Protein AF-A0ABC8S577-F1 (afdb_monomer_lite)

Organism: NCBI:txid185542

InterPro domains:
  IPR014710 RmlC-like jelly roll fold [G3DSA:2.60.120.10] (18-66)

pLDDT: mean 82.01, std 15.59, range [38.25, 96.25]

Secondary structure (DSSP, 8-state):
------S---TTS---TTTSPPSEEETTTEEEEEE-TTT-TTHHHHT--EEEEEE-TT---------

Structure (mmCIF, N/CA/C/O backbone):
data_AF-A0ABC8S577-F1
#
_entry.id   AF-A0ABC8S577-F1
#
loop_
_atom_site.group_PDB
_atom_site.id
_atom_site.type_symbol
_atom_site.label_atom_id
_atom_site.label_alt_id
_atom_site.label_comp_id
_atom_site.label_asym_id
_atom_site.label_entity_id
_atom_site.label_seq_id
_atom_site.pdbx_PDB_ins_code
_atom_site.Cartn_x
_atom_site.Cartn_y
_atom_site.Cartn_z
_atom_site.occupancy
_atom_site.B_iso_or_equiv
_atom_site.auth_seq_id
_atom_site.auth_comp_id
_atom_site.auth_asym_id
_atom_site.auth_atom_id
_atom_site.pdbx_PDB_model_num
ATOM 1 N N . MET A 1 1 ? -21.691 26.605 -13.388 1.00 38.25 1 MET A N 1
ATOM 2 C CA . MET A 1 1 ? -20.496 26.305 -12.574 1.00 38.25 1 MET A CA 1
ATOM 3 C C . MET A 1 1 ? -20.975 25.460 -11.407 1.00 38.25 1 MET A C 1
ATOM 5 O O . MET A 1 1 ? -21.799 25.965 -10.655 1.00 38.25 1 MET A O 1
ATOM 9 N N . LEU A 1 2 ? -20.594 24.178 -11.318 1.00 42.81 2 LEU A N 1
ATOM 10 C CA . LEU A 1 2 ? -20.939 23.370 -10.143 1.00 42.81 2 LEU A CA 1
ATOM 11 C C . LEU A 1 2 ? -20.246 24.002 -8.936 1.00 42.81 2 LEU A C 1
ATOM 13 O O . LEU A 1 2 ? -19.020 24.081 -8.897 1.00 42.81 2 LEU A O 1
ATOM 17 N N . GLN A 1 3 ? -21.037 24.515 -8.002 1.00 53.78 3 GLN A N 1
ATOM 18 C CA . GLN A 1 3 ? -20.526 24.953 -6.714 1.00 53.78 3 GLN A CA 1
ATOM 19 C C . GLN A 1 3 ? -20.030 23.691 -5.998 1.00 53.78 3 GLN A C 1
ATOM 21 O O . GLN A 1 3 ? -20.809 22.742 -5.877 1.00 53.78 3 GLN A O 1
ATOM 26 N N . PRO A 1 4 ? -18.753 23.612 -5.585 1.00 53.91 4 PRO A N 1
ATOM 27 C CA . PRO A 1 4 ? -18.323 22.500 -4.758 1.00 53.91 4 PRO A CA 1
ATOM 28 C C . PRO A 1 4 ? -19.168 22.552 -3.488 1.00 53.91 4 PRO A C 1
ATOM 30 O O . PRO A 1 4 ? -19.330 23.633 -2.920 1.00 53.91 4 PRO A O 1
ATOM 33 N N . CYS A 1 5 ? -19.713 21.413 -3.063 1.00 58.38 5 CYS A N 1
ATOM 34 C CA . CYS A 1 5 ? -20.359 21.261 -1.764 1.00 58.38 5 CYS A CA 1
ATOM 35 C C . CYS A 1 5 ? -19.308 21.467 -0.659 1.00 58.38 5 CYS A C 1
ATOM 37 O O . CYS A 1 5 ? -18.858 20.528 -0.011 1.00 58.38 5 CYS A O 1
ATOM 39 N N . LYS A 1 6 ? -18.860 22.708 -0.475 1.00 57.22 6 LYS A N 1
ATOM 40 C CA . LYS A 1 6 ? -18.403 23.193 0.813 1.00 57.22 6 LYS A CA 1
ATOM 41 C C . LYS A 1 6 ? -19.673 23.242 1.627 1.00 57.22 6 LYS A C 1
ATOM 43 O O . LYS A 1 6 ? -20.543 24.020 1.273 1.00 57.22 6 LYS A O 1
ATOM 48 N N . ASP A 1 7 ? -19.838 22.281 2.524 1.00 55.78 7 ASP A N 1
ATOM 49 C CA . ASP A 1 7 ? -20.421 22.466 3.852 1.00 55.78 7 ASP A CA 1
ATOM 50 C C . ASP A 1 7 ? -20.652 21.075 4.465 1.00 55.78 7 ASP A C 1
ATOM 52 O O . ASP A 1 7 ? -21.515 20.309 4.038 1.00 55.78 7 ASP A O 1
ATOM 56 N N . ASN A 1 8 ? -19.868 20.773 5.507 1.00 53.88 8 ASN A N 1
ATOM 57 C CA . ASN A 1 8 ? -20.029 19.656 6.453 1.00 53.88 8 ASN A CA 1
ATOM 58 C C . ASN A 1 8 ? -19.416 18.285 6.115 1.00 53.88 8 ASN A C 1
ATOM 60 O O . ASN A 1 8 ? -19.854 17.282 6.687 1.00 53.88 8 ASN A O 1
ATOM 64 N N . ILE A 1 9 ? -18.366 18.191 5.291 1.00 58.56 9 ILE A N 1
ATOM 65 C CA . ILE A 1 9 ? -17.504 17.001 5.400 1.00 58.56 9 ILE A CA 1
ATOM 66 C C . ILE A 1 9 ? -16.832 17.092 6.773 1.00 58.56 9 ILE A C 1
ATOM 68 O O . ILE A 1 9 ? -15.997 17.968 6.988 1.00 58.56 9 ILE A O 1
ATOM 72 N N . LYS A 1 10 ? -17.253 16.249 7.725 1.00 60.47 10 LYS A N 1
ATOM 73 C CA . LYS A 1 10 ? -16.643 16.219 9.059 1.00 60.47 10 LYS A CA 1
ATOM 74 C C . LYS A 1 10 ? -15.149 15.958 8.887 1.00 60.47 10 LYS A C 1
ATOM 76 O O . LYS A 1 10 ? -14.770 15.023 8.177 1.00 60.47 10 LYS A O 1
ATOM 81 N N . GLU A 1 11 ? -14.323 16.782 9.523 1.00 65.75 11 GLU A N 1
ATOM 82 C CA . GLU A 1 11 ? -12.884 16.539 9.607 1.00 65.75 11 GLU A CA 1
ATOM 83 C C . GLU A 1 11 ? -12.649 15.086 10.047 1.00 65.75 11 GLU A C 1
ATOM 85 O O . GLU A 1 11 ? -13.297 14.592 10.972 1.00 65.75 11 GLU A O 1
ATOM 90 N N . GLY A 1 12 ? -11.789 14.370 9.319 1.00 69.81 12 GLY A N 1
ATOM 91 C CA . GLY A 1 12 ? -11.510 12.954 9.571 1.00 69.81 12 GLY A CA 1
ATOM 92 C C . GLY A 1 12 ? -12.409 11.939 8.848 1.00 69.81 12 GLY A C 1
ATOM 93 O O . GLY A 1 12 ? -12.224 10.749 9.070 1.00 69.81 12 GLY A O 1
ATOM 94 N N . LEU A 1 13 ? -13.343 12.359 7.978 1.00 79.00 13 LEU A N 1
ATOM 95 C CA . LEU A 1 13 ? -14.090 11.452 7.075 1.00 79.00 13 LEU A CA 1
ATOM 96 C C . LEU A 1 13 ? -13.488 11.319 5.671 1.00 79.00 13 LEU A C 1
ATOM 98 O O . LEU A 1 13 ? -13.940 10.486 4.888 1.00 79.00 13 LEU A O 1
ATOM 102 N N . VAL A 1 14 ? -12.478 12.118 5.342 1.00 82.75 14 VAL A N 1
ATOM 103 C CA . VAL A 1 14 ? -11.772 12.052 4.061 1.00 82.75 14 VAL A CA 1
ATOM 104 C C . VAL A 1 14 ? -10.285 11.939 4.343 1.00 82.75 14 VAL A C 1
ATOM 106 O O . VAL A 1 14 ? -9.741 12.719 5.122 1.00 82.75 14 VAL A O 1
ATOM 109 N N . ALA A 1 15 ? -9.642 10.976 3.696 1.00 83.94 15 ALA A N 1
ATOM 110 C CA . ALA A 1 15 ? -8.197 10.835 3.661 1.00 83.94 15 ALA A CA 1
ATOM 111 C C . ALA A 1 15 ? -7.757 10.695 2.204 1.00 83.94 15 ALA A C 1
ATOM 113 O O . ALA A 1 15 ? -8.392 9.978 1.428 1.00 83.94 15 ALA A O 1
ATOM 114 N N . ASN A 1 16 ? -6.680 11.389 1.837 1.00 88.19 16 ASN A N 1
ATOM 115 C CA . ASN A 1 16 ? -6.054 11.231 0.535 1.00 88.19 16 ASN A CA 1
ATOM 116 C C . ASN A 1 16 ? -4.877 10.255 0.658 1.00 88.19 16 ASN A C 1
ATOM 118 O O . ASN A 1 16 ? -3.831 10.602 1.203 1.00 88.19 16 ASN A O 1
ATOM 122 N N . ILE A 1 17 ? -5.054 9.034 0.152 1.00 90.81 17 ILE A N 1
ATOM 123 C CA . ILE A 1 17 ? -4.018 7.992 0.184 1.00 90.81 17 ILE A CA 1
ATOM 124 C C . ILE A 1 17 ? -2.808 8.331 -0.704 1.00 90.81 17 ILE A C 1
ATOM 126 O O . ILE A 1 17 ? -1.715 7.825 -0.460 1.00 90.81 17 ILE A O 1
ATOM 130 N N . ASP A 1 18 ? -2.976 9.204 -1.704 1.00 88.25 18 ASP A N 1
ATOM 131 C CA . ASP A 1 18 ? -1.896 9.634 -2.599 1.00 88.25 18 ASP A CA 1
ATOM 132 C C . ASP A 1 18 ? -0.958 10.671 -1.970 1.00 88.25 18 ASP A C 1
ATOM 134 O O . ASP A 1 18 ? 0.203 10.753 -2.367 1.00 88.25 18 ASP A O 1
ATOM 138 N N . GLU A 1 19 ? -1.454 11.466 -1.019 1.00 87.81 19 GLU A N 1
ATOM 139 C CA . GLU A 1 19 ? -0.670 12.490 -0.308 1.00 87.81 19 GLU A CA 1
ATOM 140 C C . GLU A 1 19 ? 0.062 11.931 0.919 1.00 87.81 19 GLU A C 1
ATOM 142 O O . GLU A 1 19 ? 0.971 12.574 1.447 1.00 87.81 19 GLU A O 1
ATOM 147 N N . ALA A 1 20 ? -0.323 10.739 1.383 1.00 84.38 20 ALA A N 1
ATOM 148 C CA . ALA A 1 20 ? 0.316 10.082 2.512 1.00 84.38 20 ALA A CA 1
ATOM 149 C C . ALA A 1 20 ? 1.744 9.625 2.165 1.00 84.38 20 ALA A C 1
ATOM 151 O O . ALA A 1 20 ? 2.029 9.193 1.046 1.00 84.38 20 ALA A O 1
ATOM 152 N N . VAL A 1 21 ? 2.642 9.678 3.156 1.00 89.25 21 VAL A N 1
ATOM 153 C CA . VAL A 1 21 ? 3.965 9.049 3.046 1.00 89.25 21 VAL A CA 1
ATOM 154 C C . VAL A 1 21 ? 3.759 7.537 2.894 1.00 89.25 21 VAL A C 1
ATOM 156 O O . VAL A 1 21 ? 3.073 6.962 3.739 1.00 89.25 21 VAL A O 1
ATOM 159 N N . PRO A 1 22 ? 4.325 6.890 1.859 1.00 92.81 22 PRO A N 1
ATOM 160 C CA . PRO A 1 22 ? 4.158 5.455 1.671 1.00 92.81 22 PRO A CA 1
ATOM 161 C C . PRO A 1 22 ? 4.730 4.652 2.838 1.00 92.81 22 PRO A C 1
ATOM 163 O O . PRO A 1 22 ? 5.838 4.932 3.298 1.00 92.81 22 PRO A O 1
ATOM 166 N N . ASP A 1 23 ? 4.008 3.620 3.265 1.00 93.50 23 ASP A N 1
ATOM 167 C CA . ASP A 1 23 ? 4.462 2.668 4.284 1.00 93.50 23 ASP A CA 1
ATOM 168 C C . ASP A 1 23 ? 5.655 1.844 3.792 1.00 93.50 23 ASP A C 1
ATOM 170 O O . ASP A 1 23 ? 6.549 1.489 4.562 1.00 93.50 23 ASP A O 1
ATOM 174 N N . VAL A 1 24 ? 5.686 1.557 2.488 1.00 93.19 24 VAL A N 1
ATOM 175 C CA . VAL A 1 24 ? 6.812 0.908 1.818 1.00 93.19 24 VAL A CA 1
ATOM 176 C C . VAL A 1 24 ? 7.159 1.690 0.559 1.00 93.19 24 VAL A C 1
ATOM 178 O O . VAL A 1 24 ? 6.297 1.983 -0.266 1.00 93.19 24 VAL A O 1
ATOM 181 N N . ALA A 1 25 ? 8.442 1.987 0.378 1.00 95.44 25 ALA A N 1
ATOM 182 C CA . ALA A 1 25 ? 8.981 2.530 -0.860 1.00 95.44 25 ALA A CA 1
ATOM 183 C C . ALA A 1 25 ? 10.273 1.787 -1.204 1.00 95.44 25 ALA A C 1
ATOM 185 O O . ALA A 1 25 ? 11.202 1.738 -0.395 1.00 95.44 25 ALA A O 1
ATOM 186 N N . VAL A 1 26 ? 10.325 1.201 -2.398 1.00 93.75 26 VAL A N 1
ATOM 187 C CA . VAL A 1 26 ? 11.482 0.459 -2.900 1.00 93.75 26 VAL A CA 1
ATOM 188 C C . VAL A 1 26 ? 11.987 1.162 -4.151 1.00 93.75 26 VAL A C 1
ATOM 190 O O . VAL A 1 26 ? 11.245 1.391 -5.105 1.00 93.75 26 VAL A O 1
ATOM 193 N N . GLN A 1 27 ? 13.264 1.540 -4.131 1.00 93.88 27 GLN A N 1
ATOM 194 C CA . GLN A 1 27 ? 13.874 2.297 -5.217 1.00 93.88 27 GLN A CA 1
ATOM 195 C C . GLN A 1 27 ? 13.794 1.520 -6.540 1.00 93.88 27 GLN A C 1
ATOM 197 O O . GLN A 1 27 ? 14.284 0.398 -6.613 1.00 93.88 27 GLN A O 1
ATOM 202 N N . ASN A 1 28 ? 13.241 2.156 -7.580 1.00 92.25 28 ASN A N 1
ATOM 203 C CA . ASN A 1 28 ? 13.024 1.609 -8.929 1.00 92.25 28 ASN A CA 1
ATOM 204 C C . ASN A 1 28 ? 12.020 0.444 -9.031 1.00 92.25 28 ASN A C 1
ATOM 206 O O . ASN A 1 28 ? 11.936 -0.178 -10.086 1.00 92.25 28 ASN A O 1
ATOM 210 N N . GLU A 1 29 ? 11.279 0.140 -7.966 1.00 93.56 29 GLU A N 1
ATOM 211 C CA . GLU A 1 29 ? 10.252 -0.913 -7.967 1.00 93.56 29 GLU A CA 1
ATOM 212 C C . GLU A 1 29 ? 8.856 -0.336 -7.674 1.00 93.56 29 GLU A C 1
ATOM 214 O O . GLU A 1 29 ? 7.846 -0.829 -8.179 1.00 93.56 29 GLU A O 1
ATOM 219 N N . GLY A 1 30 ? 8.783 0.739 -6.884 1.00 94.75 30 GLY A N 1
ATOM 220 C CA . GLY A 1 30 ? 7.549 1.466 -6.605 1.00 94.75 30 GLY A CA 1
ATOM 221 C C . GLY A 1 30 ? 7.275 1.659 -5.114 1.00 94.75 30 GLY A C 1
ATOM 222 O O . GLY A 1 30 ? 8.191 1.709 -4.287 1.00 94.75 30 GLY A O 1
ATOM 223 N N . SER A 1 31 ? 6.000 1.803 -4.755 1.00 95.75 31 SER A N 1
ATOM 224 C CA . SER A 1 31 ? 5.564 2.074 -3.384 1.00 95.75 31 SER A CA 1
ATOM 225 C C . SER A 1 31 ? 4.213 1.452 -3.028 1.00 95.75 31 SER A C 1
ATOM 227 O O . SER A 1 31 ? 3.392 1.130 -3.890 1.00 95.75 31 SER A O 1
ATOM 229 N N . LEU A 1 32 ? 3.984 1.294 -1.727 1.00 94.31 32 LEU A N 1
ATOM 230 C CA . LEU A 1 32 ? 2.741 0.821 -1.138 1.00 94.31 32 LEU A CA 1
ATOM 231 C C . LEU A 1 32 ? 2.348 1.753 0.011 1.00 94.31 32 LEU A C 1
ATOM 233 O O . LEU A 1 32 ? 3.132 1.957 0.938 1.00 94.31 32 LEU A O 1
ATOM 237 N N . SER A 1 33 ? 1.125 2.271 -0.051 1.00 94.81 33 SER A N 1
ATOM 238 C CA . SER A 1 33 ? 0.489 3.034 1.025 1.00 94.81 33 SER A CA 1
ATOM 239 C C . SER A 1 33 ? -0.718 2.269 1.558 1.00 94.81 33 SER A C 1
ATOM 241 O O . SER A 1 33 ? -1.477 1.681 0.779 1.00 94.81 33 SER A O 1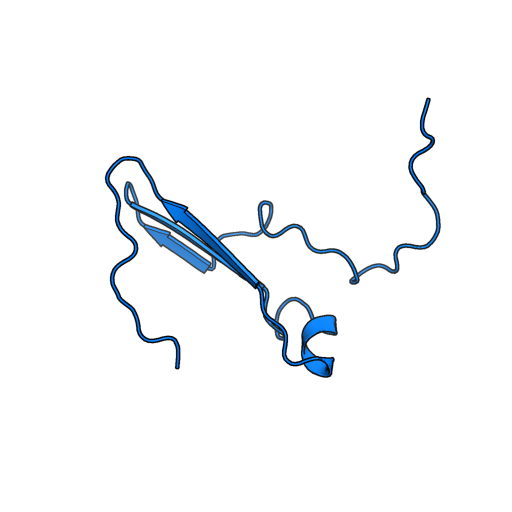
ATOM 243 N N . LEU A 1 34 ? -0.925 2.297 2.868 1.00 93.31 34 LEU A N 1
ATOM 244 C CA . LEU A 1 34 ? -2.031 1.666 3.567 1.00 93.31 34 LEU A CA 1
ATOM 245 C C . LEU A 1 34 ? -2.805 2.707 4.369 1.00 93.31 34 LEU A C 1
ATOM 247 O O . LEU A 1 34 ? -2.261 3.478 5.158 1.00 93.31 34 LEU A O 1
ATOM 251 N N . ILE A 1 35 ? -4.123 2.663 4.228 1.00 91.69 35 ILE A 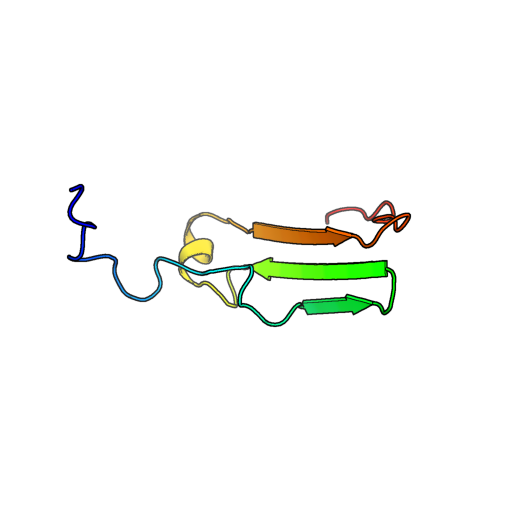N 1
ATOM 252 C CA . ILE A 1 35 ? -5.047 3.286 5.164 1.00 91.69 35 ILE A CA 1
ATOM 253 C C . ILE A 1 35 ? -5.721 2.170 5.946 1.00 91.69 35 ILE A C 1
ATOM 255 O O . ILE A 1 35 ? -6.451 1.337 5.402 1.00 91.69 35 ILE A O 1
ATOM 259 N N . THR A 1 36 ? -5.461 2.166 7.243 1.00 91.00 36 THR A N 1
ATOM 260 C CA . THR A 1 36 ? -5.991 1.199 8.191 1.00 91.00 36 THR A CA 1
ATOM 261 C C . THR A 1 36 ? -6.761 1.923 9.283 1.00 91.00 36 THR A C 1
ATOM 263 O O . THR A 1 36 ? -6.828 3.148 9.367 1.00 91.00 36 THR A O 1
ATOM 266 N N . SER A 1 37 ? -7.330 1.141 10.186 1.00 89.56 37 SER A N 1
ATOM 267 C CA . SER A 1 37 ? -8.015 1.667 11.356 1.00 89.56 37 SER A CA 1
ATOM 268 C C . SER A 1 37 ? -7.094 2.429 12.335 1.00 89.56 37 SER A C 1
ATOM 270 O O . SER A 1 37 ? -7.583 3.155 13.207 1.00 89.56 37 SER A O 1
ATOM 272 N N . GLU A 1 38 ? -5.768 2.291 12.194 1.00 86.06 38 GLU A N 1
ATOM 273 C CA . GLU A 1 38 ? -4.777 3.009 13.001 1.00 86.06 38 GLU A CA 1
ATOM 274 C C . GLU A 1 38 ? -4.640 4.471 12.577 1.00 86.06 38 GLU A C 1
ATOM 276 O O . GLU A 1 38 ? -4.661 5.355 13.434 1.00 86.06 38 GLU A O 1
ATOM 281 N N . ASN A 1 39 ? -4.552 4.725 11.268 1.00 83.88 39 ASN A N 1
ATOM 282 C CA . ASN A 1 39 ? -4.367 6.065 10.705 1.00 83.88 39 ASN A CA 1
ATOM 283 C C . ASN A 1 39 ? -5.679 6.712 10.228 1.00 83.88 39 ASN A C 1
ATOM 285 O O . ASN A 1 39 ? -5.731 7.929 10.054 1.00 83.88 39 ASN A O 1
ATOM 289 N N . PHE A 1 40 ? -6.758 5.935 10.103 1.00 87.31 40 PHE A N 1
ATOM 290 C CA . PHE A 1 40 ? -8.090 6.429 9.774 1.00 87.31 40 PHE A CA 1
ATOM 291 C C . PHE A 1 40 ? -9.158 5.766 10.662 1.00 87.31 40 PHE A C 1
ATOM 293 O O . PHE A 1 40 ? -9.769 4.761 10.288 1.00 87.31 40 PHE A O 1
ATOM 300 N N . PRO A 1 41 ? -9.407 6.316 11.870 1.00 82.25 41 PRO A N 1
ATOM 301 C CA . PRO A 1 41 ? -10.218 5.669 12.906 1.00 82.25 41 PRO A CA 1
ATOM 302 C C . P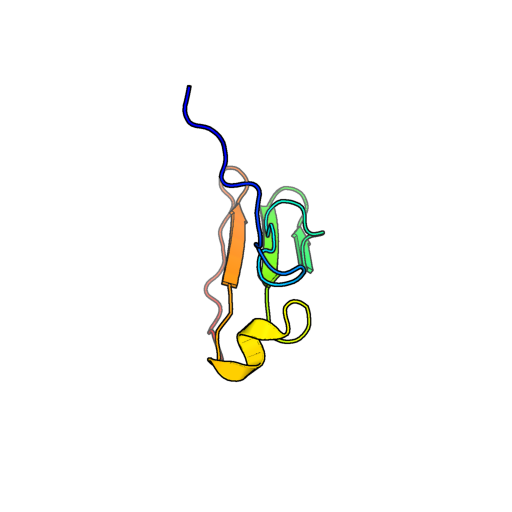RO A 1 41 ? -11.644 5.295 12.491 1.00 82.25 41 PRO A C 1
ATOM 304 O O . PRO A 1 41 ? -12.223 4.389 13.087 1.00 82.25 41 PRO A O 1
ATOM 307 N N . VAL A 1 42 ? -12.200 5.955 11.472 1.00 82.94 42 VAL A N 1
ATOM 308 C CA . VAL A 1 42 ? -13.523 5.645 10.904 1.00 82.94 42 VAL A CA 1
ATOM 309 C C . VAL A 1 42 ? -13.586 4.196 10.413 1.00 82.94 42 VAL A C 1
ATOM 311 O O . VAL A 1 42 ? -14.603 3.534 10.584 1.00 82.94 42 VAL A O 1
ATOM 314 N N . PHE A 1 43 ? -12.476 3.646 9.917 1.00 86.44 43 PHE A N 1
ATOM 315 C CA . PHE A 1 43 ? -12.414 2.261 9.454 1.00 86.44 43 PHE A CA 1
ATOM 316 C C . PHE A 1 43 ? -12.502 1.215 10.576 1.00 86.44 43 PHE A C 1
ATOM 318 O O . PHE A 1 43 ? -12.805 0.058 10.284 1.00 86.44 43 PHE A O 1
ATOM 325 N N . ARG A 1 44 ? -12.301 1.585 11.856 1.00 81.00 44 ARG A N 1
ATOM 326 C CA . ARG A 1 44 ? -12.442 0.634 12.982 1.00 81.00 44 ARG A CA 1
ATOM 327 C C . ARG A 1 44 ? -13.845 0.046 13.077 1.00 81.00 44 ARG A C 1
ATOM 329 O O . ARG A 1 44 ? -13.978 -1.092 13.510 1.00 81.00 44 ARG A O 1
ATOM 336 N N . GLN A 1 45 ? -14.872 0.827 12.748 1.00 78.38 45 GLN A N 1
ATOM 337 C CA . GLN A 1 45 ? -16.261 0.419 12.965 1.00 78.38 45 GLN A CA 1
ATOM 338 C C . GLN A 1 45 ? -16.720 -0.619 11.940 1.00 78.38 45 GLN A C 1
ATOM 340 O O . GLN A 1 45 ? -17.436 -1.549 12.297 1.00 78.38 45 GLN A O 1
ATOM 345 N N . ASP A 1 46 ? -16.239 -0.492 10.704 1.00 78.31 46 ASP A N 1
ATOM 346 C CA . ASP A 1 46 ? -16.714 -1.284 9.568 1.00 78.31 46 ASP A CA 1
ATOM 347 C C . ASP A 1 46 ? -15.726 -2.383 9.142 1.00 78.31 46 ASP A C 1
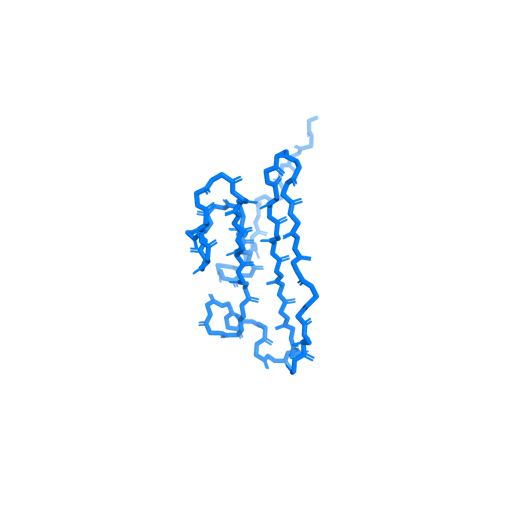ATOM 349 O O . ASP A 1 46 ? -15.988 -3.125 8.197 1.00 78.31 46 ASP A O 1
ATOM 353 N N . GLY A 1 47 ? -14.574 -2.493 9.819 1.00 84.88 47 GLY A N 1
ATOM 354 C CA . GLY A 1 47 ? -13.525 -3.458 9.474 1.00 84.88 47 GLY A CA 1
ATOM 355 C C . GLY A 1 47 ? -12.887 -3.192 8.108 1.00 84.88 47 GLY A C 1
ATOM 356 O O . GLY A 1 47 ? -12.417 -4.119 7.452 1.00 84.88 47 GLY A O 1
ATOM 357 N N . LEU A 1 48 ? -12.906 -1.934 7.662 1.00 89.75 48 LEU A N 1
ATOM 358 C CA . LEU A 1 48 ? -12.412 -1.536 6.350 1.00 89.75 48 LEU A CA 1
ATOM 359 C C . LEU A 1 48 ? -10.906 -1.269 6.367 1.00 89.75 48 LEU A C 1
ATOM 361 O O . LEU A 1 48 ? -10.296 -0.937 7.384 1.00 89.75 48 LEU A O 1
ATOM 365 N N . SER A 1 49 ? -10.309 -1.378 5.191 1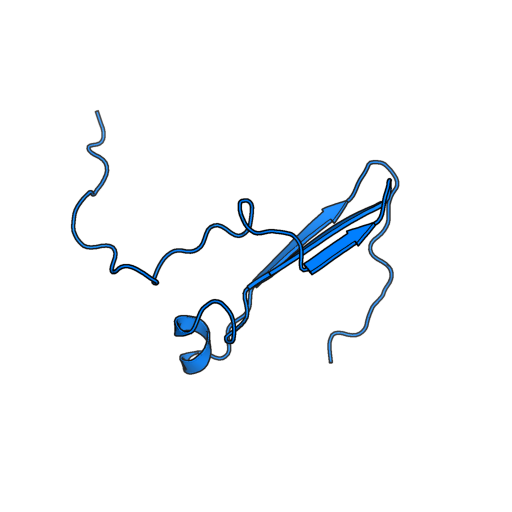.00 90.81 49 SER A N 1
ATOM 366 C CA . SER A 1 49 ? -8.966 -0.896 4.905 1.00 90.81 49 SER A CA 1
ATOM 367 C C . SER A 1 49 ? -8.879 -0.522 3.431 1.00 90.81 49 SER A C 1
ATOM 369 O O . SER A 1 49 ? -9.711 -0.929 2.616 1.00 90.81 49 SER A O 1
ATOM 371 N N . ALA A 1 50 ? -7.882 0.283 3.091 1.00 91.31 50 ALA A N 1
ATOM 372 C CA . ALA A 1 50 ? -7.557 0.601 1.713 1.00 91.31 50 ALA A CA 1
ATOM 373 C C . ALA A 1 50 ? -6.046 0.517 1.522 1.00 91.31 50 ALA A C 1
ATOM 375 O O . ALA A 1 50 ? -5.276 0.871 2.413 1.00 91.31 50 ALA A O 1
ATOM 376 N N . SER A 1 51 ? -5.622 0.068 0.349 1.00 93.44 51 SER A N 1
ATOM 377 C CA . SER A 1 51 ? -4.221 0.063 -0.046 1.00 93.44 51 SER A CA 1
ATOM 378 C C . SER A 1 51 ? -4.071 0.657 -1.438 1.00 93.44 51 SER A C 1
ATOM 380 O O . SER A 1 51 ? -4.935 0.494 -2.302 1.00 93.44 51 SER A O 1
ATOM 382 N N . LEU A 1 52 ? -2.964 1.362 -1.648 1.00 95.00 52 LEU A N 1
ATOM 383 C CA . LEU A 1 52 ? -2.562 1.882 -2.945 1.00 95.00 52 LEU A CA 1
ATOM 384 C C . LEU A 1 52 ? -1.158 1.379 -3.255 1.00 95.00 52 LEU A C 1
ATOM 386 O O . LEU A 1 52 ? -0.195 1.779 -2.606 1.00 95.00 52 LEU A O 1
ATOM 390 N N . ALA A 1 53 ? -1.059 0.512 -4.258 1.00 93.94 53 ALA A N 1
ATOM 391 C CA . ALA A 1 53 ? 0.209 0.066 -4.814 1.00 93.94 53 ALA A CA 1
ATOM 392 C C . ALA A 1 53 ? 0.511 0.858 -6.092 1.00 93.94 53 ALA A C 1
ATOM 394 O O . ALA A 1 53 ? -0.293 0.865 -7.028 1.00 93.94 53 ALA A O 1
ATOM 395 N N . LYS A 1 54 ? 1.674 1.508 -6.136 1.00 95.12 54 LYS A N 1
ATOM 396 C CA . LYS A 1 54 ? 2.229 2.142 -7.336 1.00 95.12 54 LYS A CA 1
ATOM 397 C C . LYS A 1 54 ? 3.437 1.325 -7.762 1.00 95.12 54 LYS A C 1
ATOM 399 O O . LYS A 1 54 ? 4.355 1.154 -6.971 1.00 95.12 54 LYS A O 1
ATOM 404 N N . LEU A 1 55 ? 3.419 0.810 -8.984 1.00 96.25 55 LEU A N 1
ATOM 405 C CA . LEU A 1 55 ? 4.517 0.027 -9.542 1.00 96.25 55 LEU A CA 1
ATOM 406 C C . LEU A 1 55 ? 5.236 0.853 -10.599 1.00 96.25 55 LEU A C 1
ATOM 408 O O . LEU A 1 55 ? 4.590 1.444 -11.471 1.00 96.25 55 LEU A O 1
ATOM 412 N N . ASP A 1 56 ? 6.562 0.864 -10.523 1.00 96.25 56 ASP A N 1
ATOM 413 C CA . ASP A 1 56 ? 7.388 1.435 -11.579 1.00 96.25 56 ASP A CA 1
ATOM 414 C C . ASP A 1 56 ? 7.336 0.552 -12.839 1.00 96.25 56 ASP A C 1
ATOM 416 O O . ASP A 1 56 ? 6.871 -0.593 -12.833 1.00 96.25 56 ASP A O 1
ATOM 420 N N . ALA A 1 57 ? 7.794 1.092 -13.969 1.00 95.88 57 ALA A N 1
ATOM 421 C CA . ALA A 1 57 ? 7.784 0.359 -15.228 1.00 95.88 57 ALA A CA 1
ATOM 422 C C . ALA A 1 57 ? 8.598 -0.945 -15.119 1.00 95.88 57 ALA A C 1
ATOM 424 O O . ALA A 1 57 ? 9.787 -0.917 -14.814 1.00 95.88 57 ALA A O 1
ATOM 425 N N . ASN A 1 58 ? 7.965 -2.070 -15.467 1.00 95.00 58 ASN A N 1
ATOM 426 C CA . ASN A 1 58 ? 8.499 -3.439 -15.370 1.00 95.00 58 ASN A CA 1
ATOM 427 C C . ASN A 1 58 ? 8.659 -3.998 -13.944 1.00 95.00 58 ASN A C 1
ATOM 429 O O . ASN A 1 58 ? 9.125 -5.130 -13.808 1.00 95.00 58 ASN A O 1
ATOM 433 N N . ALA A 1 59 ? 8.250 -3.264 -12.909 1.00 95.06 59 ALA A N 1
ATOM 434 C CA . ALA A 1 59 ? 8.213 -3.781 -11.548 1.00 95.06 59 ALA A CA 1
ATOM 435 C C . ALA A 1 59 ? 7.025 -4.733 -11.339 1.00 95.06 59 ALA A C 1
ATOM 437 O O . ALA A 1 59 ? 6.034 -4.713 -12.080 1.00 95.06 59 ALA A O 1
ATOM 438 N N . MET A 1 60 ? 7.109 -5.572 -10.306 1.00 91.88 60 MET A N 1
ATOM 439 C CA . MET A 1 60 ? 6.078 -6.556 -9.980 1.00 91.88 60 MET A CA 1
ATOM 440 C C . MET A 1 60 ? 5.754 -6.530 -8.490 1.00 91.88 60 MET A C 1
ATOM 442 O O . MET A 1 60 ? 6.640 -6.628 -7.645 1.00 91.88 60 MET A O 1
ATOM 446 N N . LEU A 1 61 ? 4.460 -6.518 -8.166 1.00 90.25 61 LEU A N 1
ATOM 447 C CA . LEU A 1 61 ? 4.015 -6.882 -6.828 1.00 90.25 61 LEU A CA 1
ATOM 448 C C . LEU A 1 61 ? 4.094 -8.406 -6.688 1.00 90.25 61 LEU A C 1
ATOM 450 O O . LEU A 1 61 ? 3.300 -9.132 -7.290 1.00 90.25 61 LEU A O 1
ATOM 454 N N . ALA A 1 62 ? 5.080 -8.891 -5.934 1.00 88.38 62 ALA A N 1
ATOM 455 C CA . ALA A 1 62 ? 5.243 -10.320 -5.702 1.00 88.38 62 ALA A CA 1
ATOM 456 C C . ALA A 1 62 ? 3.989 -10.918 -5.031 1.00 88.38 62 ALA A C 1
ATOM 458 O O . ALA A 1 62 ? 3.339 -10.234 -4.236 1.00 88.38 62 ALA A O 1
ATOM 459 N N . PRO A 1 63 ? 3.644 -12.189 -5.312 1.00 87.75 63 PRO A N 1
ATOM 460 C CA . PRO A 1 63 ? 2.575 -12.871 -4.599 1.00 87.75 63 PRO A CA 1
ATOM 461 C C . PRO A 1 63 ? 2.844 -12.866 -3.093 1.00 87.75 63 PRO A C 1
ATOM 463 O O . PRO A 1 63 ? 3.774 -13.509 -2.609 1.00 87.75 63 PRO A O 1
ATOM 466 N N . CYS A 1 64 ? 1.997 -12.156 -2.362 1.00 77.44 64 CYS A N 1
ATOM 467 C CA . CYS A 1 64 ? 1.992 -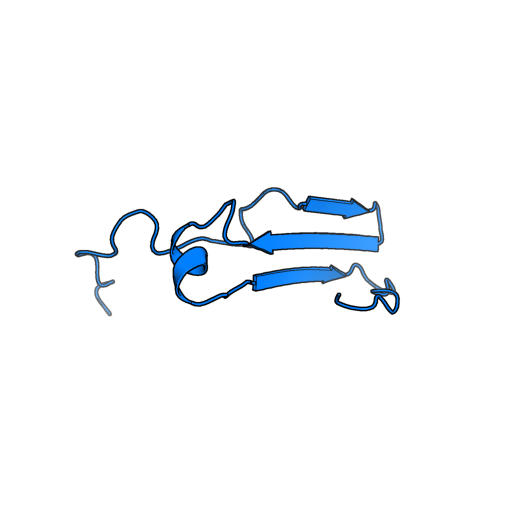12.115 -0.910 1.00 77.44 64 CYS A CA 1
ATOM 468 C C . CYS A 1 64 ? 0.614 -12.588 -0.453 1.00 77.44 64 CYS A C 1
ATOM 470 O O . CYS A 1 64 ? -0.408 -12.124 -0.958 1.00 77.44 64 CYS A O 1
ATOM 472 N N . THR A 1 65 ? 0.557 -13.523 0.489 1.00 68.00 65 THR A N 1
ATOM 473 C CA . THR A 1 65 ? -0.714 -13.876 1.127 1.00 68.00 65 THR A CA 1
ATOM 474 C C . THR A 1 65 ? -1.181 -12.692 1.970 1.00 68.00 65 THR A C 1
ATOM 476 O O . THR A 1 65 ? -0.486 -12.326 2.917 1.00 68.00 65 THR A O 1
ATOM 479 N N . GLN A 1 66 ? -2.344 -12.113 1.652 1.00 54.00 66 GLN A N 1
ATOM 480 C CA . GLN A 1 66 ? -3.101 -11.331 2.633 1.00 54.00 66 GLN A CA 1
ATOM 481 C C . GLN A 1 66 ? -3.505 -12.301 3.749 1.00 54.00 66 GLN A C 1
ATOM 483 O O . GLN A 1 66 ? -4.285 -13.220 3.497 1.00 54.00 66 GLN A O 1
ATOM 488 N N . GLN A 1 67 ? -2.896 -12.156 4.928 1.00 40.94 67 GLN A N 1
ATOM 489 C CA . GLN A 1 67 ? -3.349 -12.814 6.155 1.00 40.94 67 GLN A CA 1
ATOM 490 C C . GLN A 1 67 ? -4.406 -11.957 6.840 1.00 40.94 67 GLN A C 1
ATOM 492 O O . GLN A 1 67 ? -4.239 -10.716 6.826 1.00 40.94 67 GLN A O 1
#

Radius of gyration: 15.6 Å; chains: 1; bounding box: 35×40×28 Å

Foldseek 3Di:
DPDPPPDDPPPLNDDDQVPDDFPDQDPQFFTKTKDDCVNRVVCVVVVDIDMDTDGHVPHDDPDDDPD

Sequence (67 aa):
MLQPCKDNIKEGLVANIDEAVPDVAVQNEGSLSLITSENFPVFRQDGLSASLAKLDANAMLAPCTQQ